Protein AF-A0A3D3GEL6-F1 (afdb_monomer_lite)

pLDDT: mean 81.82, std 19.3, range [43.28, 98.12]

Foldseek 3Di:
DDDDPPPDDPPPPPPPPPPDPDDDPPLVVVLVVLLPDDPVVSVVVLVVVCVVPVPSSVVSCVVSVD

Sequence (66 aa):
MSASSRDLNKMDVENKKEEGAIAIDGFNQVLEMLRIADPAFRESLLRRLAQRDQELARDLRRDLGL

Structure (mmCIF, N/CA/C/O backbone):
data_AF-A0A3D3GEL6-F1
#
_entry.id   AF-A0A3D3GEL6-F1
#
loop_
_atom_site.group_PDB
_atom_site.id
_atom_site.type_symbol
_atom_site.label_atom_id
_atom_site.label_alt_id
_atom_site.label_comp_id
_atom_site.label_asym_id
_atom_site.label_entity_id
_atom_site.label_seq_id
_atom_site.pdbx_PDB_ins_code
_atom_site.Cartn_x
_atom_site.Cartn_y
_atom_site.Cartn_z
_atom_site.occupancy
_atom_site.B_iso_or_equiv
_atom_site.auth_seq_id
_atom_site.auth_comp_id
_atom_site.auth_asym_id
_atom_site.auth_atom_id
_atom_site.pdbx_PDB_model_num
ATOM 1 N N . MET A 1 1 ? -19.527 26.659 67.535 1.00 43.28 1 MET A N 1
ATOM 2 C CA . MET A 1 1 ? -20.267 26.681 66.257 1.00 43.28 1 MET A CA 1
ATOM 3 C C . MET A 1 1 ? -19.228 26.778 65.151 1.00 43.28 1 MET A C 1
ATOM 5 O O . MET A 1 1 ? -18.722 27.864 64.916 1.00 43.28 1 MET A O 1
ATOM 9 N N . SER A 1 2 ? -18.803 25.645 64.584 1.00 46.56 2 SER A N 1
ATOM 10 C CA . SER A 1 2 ? -17.767 25.615 63.541 1.00 46.56 2 SER A CA 1
ATOM 11 C C . SER A 1 2 ? -18.431 25.556 62.173 1.00 46.56 2 SER A C 1
ATOM 13 O O . SER A 1 2 ? -19.178 24.620 61.894 1.00 46.56 2 SER A O 1
ATOM 15 N N . ALA A 1 3 ? -18.166 26.563 61.344 1.00 49.03 3 ALA A N 1
ATOM 16 C CA . ALA A 1 3 ? -18.542 26.570 59.941 1.00 49.03 3 ALA A CA 1
ATOM 17 C C . ALA A 1 3 ? -17.797 25.440 59.213 1.00 49.03 3 ALA A C 1
ATOM 19 O O . ALA A 1 3 ? -16.568 25.363 59.240 1.00 49.03 3 ALA A O 1
ATOM 20 N N . SER A 1 4 ? -18.561 24.528 58.617 1.00 50.34 4 SER A N 1
ATOM 21 C CA . SER A 1 4 ? -18.064 23.390 57.850 1.00 50.34 4 SER A CA 1
ATOM 22 C C . SER A 1 4 ? -17.764 23.835 56.418 1.00 50.34 4 SER A C 1
ATOM 24 O O . SER A 1 4 ? -18.643 23.799 55.566 1.00 50.34 4 SER A O 1
ATOM 26 N N . SER A 1 5 ? -16.523 24.240 56.141 1.00 58.03 5 SER A N 1
ATOM 27 C CA . SER A 1 5 ? -16.032 24.517 54.782 1.00 58.03 5 SER A CA 1
ATOM 28 C C . SER A 1 5 ? -15.736 23.216 54.027 1.00 58.03 5 SER A C 1
ATOM 30 O O . SER A 1 5 ? -14.580 22.818 53.885 1.00 58.03 5 SER A O 1
ATOM 32 N N . ARG A 1 6 ? -16.783 22.527 53.562 1.00 58.03 6 ARG A N 1
ATOM 33 C CA . ARG A 1 6 ? -16.677 21.320 52.718 1.00 58.03 6 ARG A CA 1
ATOM 34 C C . ARG A 1 6 ? -17.471 21.427 51.414 1.00 58.03 6 ARG A C 1
ATOM 36 O O . ARG A 1 6 ? -17.912 20.420 50.882 1.00 58.03 6 ARG A O 1
ATOM 43 N N . ASP A 1 7 ? -17.580 22.632 50.869 1.00 60.66 7 ASP A N 1
ATOM 44 C CA . ASP A 1 7 ? -18.224 22.873 49.576 1.00 60.66 7 ASP A CA 1
ATOM 45 C C . ASP A 1 7 ? -17.227 23.437 48.568 1.00 60.66 7 ASP A C 1
ATOM 47 O O . ASP A 1 7 ? -17.362 24.561 48.099 1.00 60.66 7 ASP A O 1
ATOM 51 N N . LEU A 1 8 ? -16.186 22.673 48.240 1.00 57.78 8 LEU A N 1
ATOM 52 C CA . LEU A 1 8 ? -15.373 22.955 47.061 1.00 57.78 8 LEU A CA 1
ATOM 53 C C . LEU A 1 8 ? -15.027 21.642 46.362 1.00 57.78 8 LEU A C 1
ATOM 55 O O . LEU A 1 8 ? -14.532 20.705 46.983 1.00 57.78 8 LEU A O 1
ATOM 59 N N . ASN A 1 9 ? -15.266 21.640 45.051 1.00 54.91 9 ASN A N 1
ATOM 60 C CA . ASN A 1 9 ? -14.943 20.611 44.064 1.00 54.91 9 ASN A CA 1
ATOM 61 C C . ASN A 1 9 ? -15.922 19.438 43.880 1.00 54.91 9 ASN A C 1
ATOM 63 O O . ASN A 1 9 ? -15.548 18.269 43.910 1.00 54.91 9 ASN A O 1
ATOM 67 N N . LYS A 1 10 ? -17.153 19.764 43.468 1.00 54.00 10 LYS A N 1
ATOM 68 C CA . LYS A 1 10 ? -17.746 19.054 42.323 1.00 54.00 10 LYS A CA 1
ATOM 69 C C . LYS A 1 10 ? -17.179 19.674 41.048 1.00 54.00 10 LYS A C 1
ATOM 71 O O . LYS A 1 10 ? -17.735 20.619 40.503 1.00 54.00 10 LYS A O 1
ATOM 76 N N . MET A 1 11 ? -16.021 19.184 40.617 1.00 52.84 11 MET A N 1
ATOM 77 C CA . MET A 1 11 ? -15.674 19.284 39.206 1.00 52.84 11 MET A CA 1
ATOM 78 C C . MET A 1 11 ? -16.571 18.274 38.502 1.00 52.84 11 MET A C 1
ATOM 80 O O . MET A 1 11 ? -16.247 17.090 38.427 1.00 52.84 11 MET A O 1
ATOM 84 N N . ASP A 1 12 ? -17.740 18.738 38.067 1.00 52.97 12 ASP A N 1
ATOM 85 C CA . ASP A 1 12 ? -18.437 18.131 36.946 1.00 52.97 12 ASP A CA 1
ATOM 86 C C . ASP A 1 12 ? -17.431 18.120 35.793 1.00 52.97 12 ASP A C 1
ATOM 88 O O . ASP A 1 12 ? -17.180 19.131 35.136 1.00 52.97 12 ASP A O 1
ATOM 92 N N . VAL A 1 13 ? -16.761 16.980 35.616 1.00 56.44 13 VAL A N 1
ATOM 93 C CA . VAL A 1 13 ? -16.004 16.681 34.406 1.00 56.44 13 VAL A CA 1
ATOM 94 C C . VAL A 1 13 ? -17.066 16.486 33.335 1.00 56.44 13 VAL A C 1
ATOM 96 O O . VAL A 1 13 ? -17.463 15.368 33.009 1.00 56.44 13 VAL A O 1
ATOM 99 N N . GLU A 1 14 ? -17.598 17.610 32.853 1.00 49.66 14 GLU A N 1
ATOM 100 C CA . GLU A 1 14 ? -18.298 17.691 31.589 1.00 49.66 14 GLU A CA 1
ATOM 101 C C . GLU A 1 14 ? -17.342 17.098 30.565 1.00 49.66 14 GLU A C 1
ATOM 103 O O . GLU A 1 14 ? -16.345 17.701 30.164 1.00 49.66 14 GLU A O 1
ATOM 108 N N . ASN A 1 15 ? 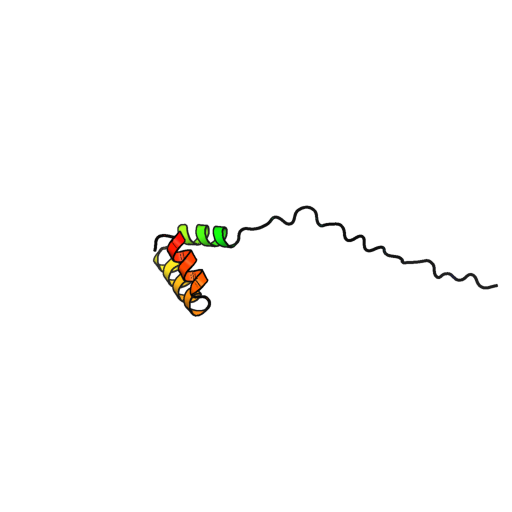-17.635 15.853 30.208 1.00 53.72 15 ASN A N 1
ATOM 109 C CA . ASN A 1 15 ? -17.078 15.160 29.073 1.00 53.72 15 ASN A CA 1
ATOM 110 C C . ASN A 1 15 ? -17.526 15.950 27.837 1.00 53.72 15 ASN A C 1
ATOM 112 O O . ASN A 1 15 ? -18.551 15.646 27.222 1.00 53.72 15 ASN A O 1
ATOM 116 N N . LYS A 1 16 ? -16.815 17.054 27.562 1.00 54.66 16 LYS A N 1
ATOM 117 C CA . LYS A 1 16 ? -16.918 17.823 26.331 1.00 54.66 16 LYS A CA 1
ATOM 118 C C . LYS A 1 16 ? -16.711 16.812 25.222 1.00 54.66 16 LYS A C 1
ATOM 120 O O . LYS A 1 16 ? -15.599 16.337 25.021 1.00 54.66 16 LYS A O 1
ATOM 125 N N . LYS A 1 17 ? -17.809 16.453 24.558 1.00 55.22 17 LYS A N 1
ATOM 126 C CA . LYS A 1 17 ? -17.792 15.697 23.312 1.00 55.22 17 LYS A CA 1
ATOM 127 C C . LYS A 1 17 ? -16.786 16.393 22.409 1.00 55.22 17 LYS A C 1
ATOM 129 O O . LYS 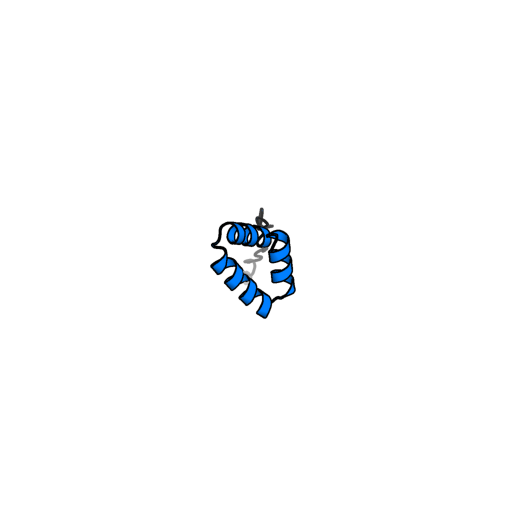A 1 17 ? -17.027 17.528 22.006 1.00 55.22 17 LYS A O 1
ATOM 134 N N . GLU A 1 18 ? -15.648 15.743 22.201 1.00 58.75 18 GLU A N 1
ATOM 135 C CA . GLU A 1 18 ? -14.586 16.234 21.339 1.00 58.75 18 GLU A CA 1
ATOM 136 C C . GLU A 1 18 ? -15.197 16.494 19.964 1.00 58.75 18 GLU A C 1
ATOM 138 O O . GLU A 1 18 ? -15.666 15.586 19.272 1.00 58.75 18 GLU A O 1
ATOM 143 N N . GLU A 1 19 ? -15.285 17.771 19.617 1.00 55.75 19 GLU A N 1
ATOM 144 C CA . GLU A 1 19 ? -15.692 18.219 18.301 1.00 55.75 19 GLU A CA 1
ATOM 145 C C . GLU A 1 19 ? -14.693 17.655 17.283 1.00 55.75 19 GLU A C 1
ATOM 147 O O . GLU A 1 19 ? -13.541 18.073 17.218 1.00 55.75 19 GLU A O 1
ATOM 152 N N . GLY A 1 20 ? -15.146 16.675 16.497 1.00 57.66 20 GLY A N 1
ATOM 153 C CA . GLY A 1 20 ? -14.550 16.320 15.212 1.00 57.66 20 GLY A CA 1
ATOM 154 C C . GLY A 1 20 ? -13.186 15.634 15.265 1.00 57.66 20 GLY A C 1
ATOM 155 O O . GLY A 1 20 ? -12.234 16.130 14.667 1.00 57.66 20 GLY A O 1
ATOM 156 N N . ALA A 1 21 ? -13.089 14.448 15.873 1.00 62.53 21 ALA A N 1
ATOM 157 C CA . ALA A 1 21 ? -11.998 13.539 15.529 1.00 62.53 21 ALA A CA 1
ATOM 158 C C . ALA A 1 21 ? -12.076 13.238 14.019 1.00 62.53 21 ALA A C 1
ATOM 160 O O . ALA A 1 21 ? -13.006 12.577 13.552 1.00 62.53 21 ALA A O 1
ATOM 161 N N . ILE A 1 22 ? -11.137 13.780 13.240 1.00 74.38 22 ILE A N 1
ATOM 162 C CA . ILE A 1 22 ? -11.057 13.524 11.801 1.00 74.38 22 ILE A CA 1
ATOM 163 C C . ILE A 1 22 ? -10.756 12.034 11.638 1.00 74.38 22 ILE A C 1
ATOM 165 O O . ILE A 1 22 ? -9.687 11.566 12.030 1.00 74.38 22 ILE A O 1
ATOM 169 N N . ALA A 1 23 ? -11.704 11.279 11.083 1.00 78.06 23 ALA A N 1
ATOM 170 C CA . ALA A 1 23 ? -11.487 9.879 10.755 1.00 78.06 23 ALA A CA 1
ATOM 171 C C . ALA A 1 23 ? -10.437 9.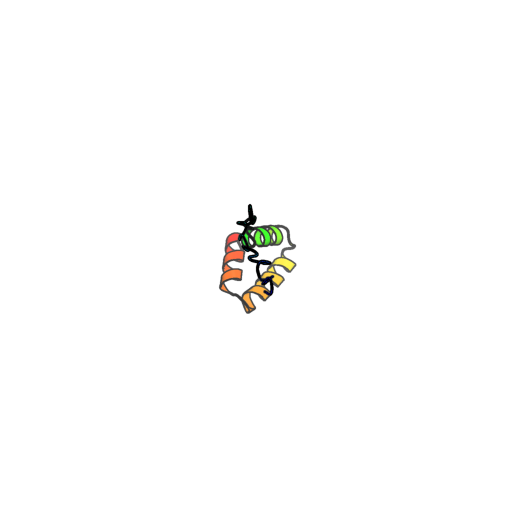798 9.638 1.00 78.06 23 ALA A C 1
ATOM 173 O O . ALA A 1 23 ? -10.693 10.200 8.503 1.00 78.06 23 ALA A O 1
ATOM 174 N N . ILE A 1 24 ? -9.238 9.326 9.980 1.00 83.75 24 ILE A N 1
ATOM 175 C CA . ILE A 1 24 ? -8.156 9.127 9.016 1.00 83.75 24 ILE A CA 1
ATOM 176 C C . ILE A 1 24 ? -8.281 7.727 8.428 1.00 83.75 24 ILE A C 1
ATOM 178 O O . ILE A 1 24 ? -8.231 6.730 9.150 1.00 83.75 24 ILE A O 1
ATOM 182 N N . ASP A 1 25 ? -8.374 7.655 7.104 1.00 91.25 25 ASP A N 1
ATOM 183 C CA . ASP A 1 25 ? -8.248 6.398 6.378 1.00 91.25 25 ASP A CA 1
ATOM 184 C C . ASP A 1 25 ? -6.765 6.052 6.182 1.00 91.25 25 ASP A C 1
ATOM 186 O O . ASP A 1 25 ? -6.135 6.382 5.173 1.00 91.25 25 ASP A O 1
ATOM 190 N N . GLY A 1 26 ? -6.187 5.407 7.196 1.00 90.94 26 GLY A N 1
ATOM 191 C CA . GLY A 1 26 ? -4.785 4.997 7.168 1.00 90.94 26 GLY A CA 1
ATOM 192 C C . GLY A 1 26 ? -4.483 3.958 6.085 1.00 90.94 26 GLY A C 1
ATOM 193 O O . GLY A 1 26 ? -3.362 3.915 5.581 1.00 90.94 26 GLY A O 1
ATOM 194 N N . PHE A 1 27 ? -5.471 3.150 5.687 1.00 93.44 27 PHE A N 1
ATOM 195 C CA . PHE A 1 27 ? -5.279 2.152 4.639 1.00 93.44 27 PHE A CA 1
ATOM 196 C C . PHE A 1 27 ? -5.067 2.831 3.287 1.00 93.44 27 PHE A C 1
ATOM 198 O O . PHE A 1 27 ? -4.056 2.581 2.628 1.00 93.44 27 PHE A O 1
ATOM 205 N N . ASN A 1 28 ? -5.963 3.748 2.911 1.00 93.81 28 ASN A N 1
ATOM 206 C CA . ASN A 1 28 ? -5.834 4.482 1.655 1.00 93.81 28 ASN A CA 1
ATOM 207 C C . ASN A 1 28 ? -4.568 5.347 1.617 1.00 93.81 28 ASN A C 1
ATOM 209 O O . ASN A 1 28 ? -3.895 5.381 0.590 1.00 93.81 28 ASN A O 1
ATOM 213 N N . GLN A 1 29 ? -4.171 5.965 2.734 1.00 93.75 29 GLN A N 1
ATOM 214 C CA . GLN A 1 29 ? -2.908 6.711 2.800 1.00 93.75 29 GLN A CA 1
ATOM 215 C C . GLN A 1 29 ? -1.685 5.827 2.525 1.00 93.75 29 GLN A C 1
ATOM 217 O O . GLN A 1 29 ? -0.796 6.202 1.757 1.00 93.75 29 GLN A O 1
ATOM 222 N N . VAL A 1 30 ? -1.632 4.633 3.123 1.00 94.06 30 VAL A N 1
ATOM 223 C CA . VAL A 1 30 ? -0.547 3.678 2.859 1.00 94.06 30 VAL A CA 1
ATOM 224 C C . VAL A 1 30 ? -0.592 3.205 1.408 1.00 94.06 30 VAL A C 1
ATOM 226 O O . VAL A 1 30 ? 0.454 3.115 0.766 1.00 94.06 30 VAL A O 1
ATOM 229 N N . LEU A 1 31 ? -1.781 2.946 0.865 1.00 95.50 31 LEU A N 1
ATOM 230 C CA . LEU A 1 31 ? -1.950 2.531 -0.524 1.00 95.50 31 LEU A CA 1
ATOM 231 C C . LEU A 1 31 ? -1.437 3.600 -1.503 1.00 95.50 31 LEU A C 1
ATOM 233 O O . LEU A 1 31 ? -0.693 3.277 -2.430 1.00 95.50 31 LEU A O 1
ATOM 237 N N . GLU A 1 32 ? -1.767 4.872 -1.281 1.00 95.50 32 GLU A N 1
ATOM 238 C CA . GLU A 1 32 ? -1.261 5.998 -2.074 1.00 95.50 32 GLU A CA 1
ATOM 239 C C . GLU A 1 32 ? 0.260 6.135 -1.979 1.00 95.50 32 GLU A C 1
ATOM 241 O O . GLU A 1 32 ? 0.935 6.258 -3.005 1.00 95.50 32 GLU A O 1
ATOM 246 N N . MET A 1 33 ? 0.818 6.025 -0.771 1.00 95.19 33 MET A N 1
ATOM 247 C CA . MET A 1 33 ? 2.266 6.033 -0.567 1.00 95.19 33 MET A CA 1
ATOM 248 C C . MET A 1 33 ? 2.947 4.888 -1.333 1.00 95.19 33 MET A C 1
ATOM 250 O O . MET A 1 33 ? 3.973 5.088 -1.984 1.00 95.19 33 MET A O 1
ATOM 254 N N . LEU A 1 34 ? 2.376 3.682 -1.300 1.00 95.75 34 LEU A N 1
ATOM 255 C CA . LEU A 1 34 ? 2.922 2.534 -2.020 1.00 95.75 34 LEU A CA 1
ATOM 256 C C . LEU A 1 34 ? 2.829 2.711 -3.538 1.00 95.75 34 LEU A C 1
ATOM 258 O O . LEU A 1 34 ? 3.743 2.277 -4.232 1.00 95.75 34 LEU A O 1
ATOM 262 N N . ARG A 1 35 ? 1.792 3.376 -4.067 1.00 95.69 35 ARG A N 1
ATOM 263 C CA . ARG A 1 35 ? 1.657 3.651 -5.512 1.00 95.69 35 ARG A CA 1
ATOM 264 C C . ARG A 1 35 ? 2.783 4.524 -6.058 1.00 95.69 35 ARG A C 1
ATOM 266 O O . ARG A 1 35 ? 3.238 4.261 -7.171 1.00 95.69 35 ARG A O 1
ATOM 273 N N . ILE A 1 36 ? 3.235 5.515 -5.288 1.00 96.12 36 ILE A N 1
ATOM 274 C CA . ILE A 1 36 ? 4.322 6.425 -5.691 1.00 96.12 36 ILE A CA 1
ATOM 275 C C . ILE A 1 36 ? 5.718 5.876 -5.377 1.00 96.12 36 ILE A C 1
ATOM 277 O O . ILE A 1 36 ? 6.702 6.335 -5.953 1.00 96.12 36 ILE A O 1
ATOM 281 N N . ALA A 1 37 ? 5.819 4.903 -4.469 1.00 94.56 37 ALA A N 1
ATOM 282 C CA . ALA A 1 37 ? 7.087 4.294 -4.096 1.00 94.56 37 ALA A CA 1
ATOM 283 C C . ALA A 1 37 ? 7.721 3.520 -5.263 1.00 94.56 37 ALA A C 1
ATOM 285 O O . ALA A 1 37 ? 7.021 2.896 -6.067 1.00 94.56 37 ALA A O 1
ATOM 286 N N . ASP A 1 38 ? 9.056 3.497 -5.294 1.00 96.81 38 ASP A N 1
ATOM 287 C CA . ASP A 1 38 ? 9.833 2.672 -6.222 1.00 96.81 38 ASP A CA 1
ATOM 288 C C . ASP A 1 38 ? 9.361 1.197 -6.196 1.00 96.81 38 ASP A C 1
ATOM 290 O O . ASP A 1 38 ? 9.122 0.658 -5.107 1.00 96.81 38 ASP A O 1
ATOM 294 N N . PRO A 1 39 ? 9.220 0.522 -7.356 1.00 96.25 39 PRO A N 1
ATOM 295 C CA . PRO A 1 39 ? 8.702 -0.844 -7.413 1.00 96.25 39 PRO A CA 1
ATOM 296 C C . PRO A 1 39 ? 9.487 -1.860 -6.573 1.00 96.25 39 PRO A C 1
ATOM 298 O O . PRO A 1 39 ? 8.877 -2.713 -5.924 1.00 96.25 39 PRO A O 1
ATOM 301 N N . ALA A 1 40 ? 10.821 -1.773 -6.538 1.00 95.75 40 ALA A N 1
ATOM 302 C CA . ALA A 1 40 ? 11.639 -2.716 -5.779 1.00 95.75 40 ALA A CA 1
ATOM 303 C C . ALA A 1 40 ? 11.487 -2.482 -4.271 1.00 95.75 40 ALA A C 1
ATOM 305 O O . ALA A 1 40 ? 11.345 -3.435 -3.496 1.00 95.75 40 ALA A O 1
ATOM 306 N N . PHE A 1 41 ? 11.449 -1.216 -3.850 1.00 95.69 41 PHE A N 1
ATOM 307 C CA . PHE A 1 41 ? 11.187 -0.872 -2.456 1.00 95.69 41 PHE A CA 1
ATOM 308 C C . PHE A 1 41 ? 9.791 -1.324 -2.009 1.00 95.69 41 PHE A C 1
ATOM 310 O O . PHE A 1 41 ? 9.667 -1.985 -0.974 1.00 95.69 41 PHE A O 1
ATOM 317 N N . ARG A 1 42 ? 8.761 -1.047 -2.815 1.00 96.81 42 ARG A N 1
ATOM 318 C CA . ARG A 1 42 ? 7.368 -1.451 -2.573 1.00 96.81 42 ARG A CA 1
ATOM 319 C C . ARG A 1 42 ? 7.244 -2.953 -2.341 1.00 96.81 42 ARG A C 1
ATOM 321 O O . ARG A 1 42 ? 6.677 -3.365 -1.331 1.00 96.81 42 ARG A O 1
ATOM 328 N N . GLU A 1 43 ? 7.821 -3.769 -3.221 1.00 96.44 43 GLU A N 1
ATOM 329 C CA . GLU A 1 43 ? 7.771 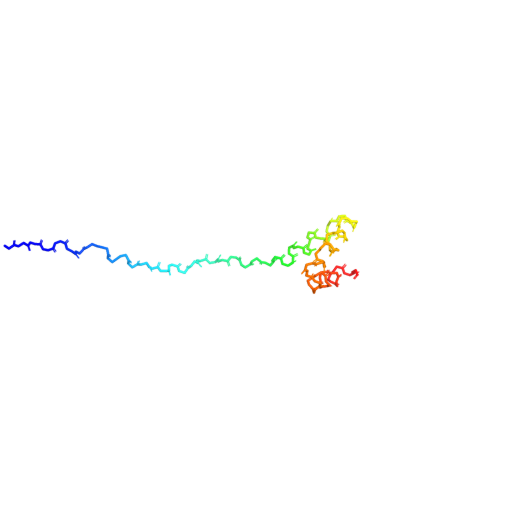-5.227 -3.078 1.00 96.44 43 GLU A CA 1
ATOM 330 C C . GLU A 1 43 ? 8.543 -5.705 -1.844 1.00 96.44 43 GLU A C 1
ATOM 332 O O . GLU A 1 43 ? 8.080 -6.590 -1.123 1.00 96.44 43 GLU A O 1
ATOM 337 N N . SER A 1 44 ? 9.687 -5.085 -1.530 1.00 97.19 44 SER A N 1
ATOM 338 C CA . SER A 1 44 ? 10.430 -5.414 -0.307 1.00 97.19 44 SER A CA 1
ATOM 339 C C . SER A 1 44 ? 9.597 -5.158 0.957 1.00 97.19 44 SER A C 1
ATOM 341 O O . SER A 1 44 ? 9.639 -5.952 1.901 1.00 97.19 44 SER A O 1
ATOM 343 N N . LEU A 1 45 ? 8.801 -4.086 0.957 1.00 96.31 45 LEU A N 1
ATOM 344 C CA . LEU A 1 45 ? 7.975 -3.669 2.083 1.00 96.31 45 LEU A CA 1
ATOM 345 C C . LEU A 1 45 ? 6.742 -4.568 2.219 1.00 96.31 45 LEU A C 1
ATOM 347 O O . LEU A 1 45 ? 6.481 -5.074 3.309 1.00 96.31 45 LEU A O 1
ATOM 351 N N . LEU A 1 46 ? 6.063 -4.869 1.108 1.00 97.06 46 LEU A N 1
ATOM 352 C CA . LEU A 1 46 ? 4.945 -5.818 1.066 1.00 97.06 46 LEU A CA 1
ATOM 353 C C . LEU A 1 46 ? 5.373 -7.232 1.470 1.00 97.06 46 LEU A C 1
ATOM 355 O O . LEU A 1 46 ? 4.654 -7.909 2.202 1.00 97.06 46 LEU A O 1
ATOM 359 N N . ARG A 1 47 ? 6.566 -7.680 1.062 1.00 97.56 47 ARG A N 1
ATOM 360 C CA . ARG A 1 47 ? 7.111 -8.976 1.483 1.00 97.56 47 ARG A CA 1
ATOM 361 C C . ARG A 1 47 ? 7.351 -9.027 2.990 1.00 97.56 47 ARG A C 1
ATOM 363 O O . ARG A 1 47 ? 7.021 -10.033 3.609 1.00 97.56 47 ARG A O 1
ATOM 370 N N . ARG A 1 48 ? 7.913 -7.968 3.582 1.00 97.62 48 ARG A N 1
ATOM 371 C CA . ARG A 1 48 ? 8.100 -7.882 5.042 1.00 97.62 48 ARG A CA 1
ATOM 372 C C . ARG A 1 48 ? 6.762 -7.820 5.772 1.00 97.62 48 ARG A C 1
ATOM 374 O O . ARG A 1 48 ? 6.604 -8.490 6.785 1.00 97.62 48 ARG A O 1
ATOM 381 N N . LEU A 1 49 ? 5.796 -7.071 5.243 1.00 96.88 49 LEU A N 1
ATOM 382 C CA . LEU A 1 49 ? 4.451 -7.001 5.807 1.00 96.88 49 LEU A 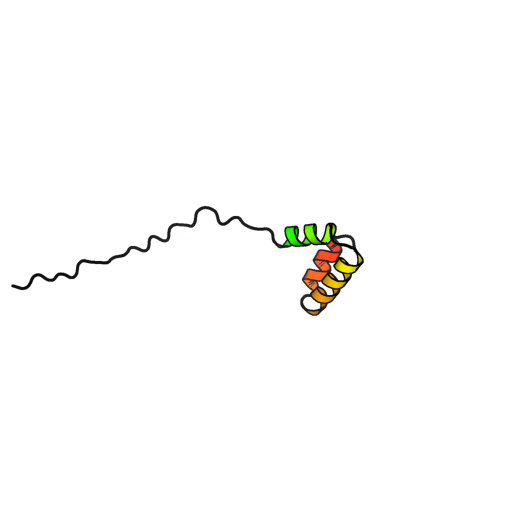CA 1
ATOM 383 C C . LEU A 1 49 ? 3.784 -8.378 5.812 1.00 96.88 49 LEU A C 1
ATOM 385 O O . LEU A 1 49 ? 3.290 -8.796 6.851 1.00 96.88 49 LEU A O 1
ATOM 389 N N . ALA A 1 50 ? 3.875 -9.122 4.707 1.00 97.56 50 ALA A N 1
ATOM 390 C CA . ALA A 1 50 ? 3.284 -10.453 4.574 1.00 97.56 50 ALA A CA 1
ATOM 391 C C . ALA A 1 50 ? 3.813 -11.478 5.593 1.00 97.56 50 ALA A C 1
ATOM 393 O O . ALA A 1 50 ? 3.131 -12.456 5.876 1.00 97.56 50 ALA A O 1
ATOM 394 N N . GLN A 1 51 ? 5.014 -11.270 6.149 1.00 98.12 51 GLN A N 1
ATOM 395 C CA . GLN A 1 51 ? 5.556 -12.127 7.213 1.00 98.12 51 GLN A CA 1
ATOM 396 C C . GLN A 1 51 ? 4.834 -11.934 8.551 1.00 98.12 51 GLN A C 1
ATOM 398 O O . GLN A 1 51 ? 4.871 -12.825 9.395 1.00 98.12 51 GLN A O 1
ATOM 403 N N . ARG A 1 52 ? 4.214 -10.769 8.761 1.00 97.12 52 ARG A N 1
ATOM 404 C CA . ARG A 1 52 ? 3.496 -10.420 9.990 1.00 97.12 52 ARG A CA 1
ATOM 405 C C . ARG A 1 52 ? 1.984 -10.465 9.801 1.00 97.12 52 ARG A C 1
ATOM 407 O O . ARG A 1 52 ? 1.282 -10.911 10.699 1.00 97.12 52 ARG A O 1
ATOM 414 N N . ASP A 1 53 ? 1.512 -9.998 8.655 1.00 97.56 53 ASP A N 1
ATOM 415 C CA . ASP A 1 53 ? 0.108 -9.956 8.280 1.00 97.56 53 ASP A CA 1
ATOM 416 C C . ASP A 1 53 ? -0.030 -10.265 6.786 1.00 97.56 53 ASP A C 1
ATOM 418 O O . ASP A 1 53 ? 0.196 -9.428 5.904 1.00 97.56 53 ASP A O 1
ATOM 422 N N . GLN A 1 54 ? -0.348 -11.525 6.509 1.00 97.50 54 GLN A N 1
ATOM 423 C CA . GLN A 1 54 ? -0.475 -12.024 5.149 1.00 97.50 54 GLN A CA 1
ATOM 424 C C . GLN A 1 54 ? -1.748 -11.514 4.465 1.00 97.50 54 GLN A C 1
ATOM 426 O O . GLN A 1 54 ? -1.744 -11.331 3.246 1.00 97.50 54 GLN A O 1
ATOM 431 N N . GLU A 1 55 ? -2.821 -11.289 5.223 1.00 97.69 55 GLU A N 1
ATOM 432 C CA . GLU A 1 55 ? -4.103 -10.841 4.685 1.00 97.69 55 GLU A CA 1
ATOM 433 C C . GLU A 1 55 ? -4.006 -9.387 4.230 1.00 97.69 55 GLU A C 1
ATOM 435 O O . GLU A 1 55 ? -4.264 -9.098 3.059 1.00 97.69 55 GLU A O 1
ATOM 440 N N . LEU A 1 56 ? -3.481 -8.508 5.088 1.00 95.94 56 LEU A N 1
ATOM 441 C CA . LEU A 1 56 ? -3.285 -7.101 4.755 1.00 95.94 56 LEU A CA 1
ATOM 442 C C . LEU A 1 56 ? -2.343 -6.920 3.557 1.00 95.94 56 LEU A C 1
ATOM 444 O O . LEU A 1 56 ? -2.611 -6.128 2.654 1.00 95.94 56 LEU A O 1
ATOM 448 N N . ALA A 1 57 ? -1.244 -7.677 3.508 1.00 97.19 57 ALA A N 1
ATOM 449 C CA . ALA A 1 57 ? -0.328 -7.626 2.372 1.00 97.19 57 ALA A CA 1
ATOM 450 C C . ALA A 1 57 ? -0.988 -8.100 1.066 1.00 97.19 57 ALA A C 1
ATOM 452 O O . ALA A 1 57 ? -0.692 -7.563 -0.004 1.00 97.19 57 ALA A O 1
ATOM 453 N N . ARG A 1 58 ? -1.875 -9.101 1.135 1.00 97.19 58 ARG A N 1
ATOM 454 C CA . ARG A 1 58 ? -2.632 -9.585 -0.026 1.00 97.19 58 ARG A CA 1
ATOM 455 C C . ARG A 1 58 ? -3.626 -8.533 -0.512 1.00 97.19 58 ARG A C 1
ATOM 457 O O . ARG A 1 58 ? -3.720 -8.321 -1.718 1.00 97.19 58 ARG A O 1
ATOM 464 N N . ASP A 1 59 ? -4.329 -7.877 0.403 1.00 97.44 59 ASP A N 1
ATOM 465 C CA . ASP A 1 59 ? -5.295 -6.832 0.067 1.00 97.44 59 ASP A CA 1
ATOM 466 C C . ASP A 1 59 ? -4.613 -5.627 -0.587 1.00 97.44 59 ASP A C 1
ATOM 468 O O . ASP A 1 59 ? -5.029 -5.198 -1.661 1.00 97.44 59 ASP A O 1
ATOM 472 N N . LEU A 1 60 ? -3.484 -5.174 -0.033 1.00 96.12 60 LEU A N 1
ATOM 473 C CA . LEU A 1 60 ? -2.682 -4.111 -0.644 1.00 96.12 60 LEU A CA 1
ATOM 474 C C . LEU A 1 60 ? -2.175 -4.494 -2.040 1.00 96.12 60 LEU A C 1
ATOM 476 O O . LEU A 1 60 ? -2.223 -3.668 -2.947 1.00 96.12 60 LEU A O 1
ATOM 480 N N . ARG A 1 61 ? -1.701 -5.732 -2.246 1.00 96.69 61 ARG A N 1
ATOM 481 C CA . ARG A 1 61 ? -1.265 -6.195 -3.578 1.00 96.69 61 ARG A CA 1
ATOM 482 C C . ARG A 1 61 ? -2.403 -6.171 -4.592 1.00 96.69 61 ARG A C 1
ATOM 484 O O . ARG A 1 61 ? -2.222 -5.626 -5.678 1.00 96.69 61 ARG A O 1
ATOM 491 N N . ARG A 1 62 ? -3.580 -6.678 -4.212 1.00 97.19 62 ARG A N 1
ATOM 492 C CA . ARG A 1 62 ? -4.780 -6.654 -5.058 1.00 97.19 62 ARG A CA 1
ATOM 493 C C . ARG A 1 62 ? -5.128 -5.225 -5.481 1.00 97.19 62 ARG A C 1
ATOM 495 O O . ARG A 1 62 ? -5.318 -4.981 -6.668 1.00 97.19 62 ARG A O 1
ATOM 502 N N . ASP A 1 63 ? -5.148 -4.285 -4.539 1.00 96.69 63 ASP A N 1
ATOM 503 C CA . ASP A 1 63 ? -5.540 -2.893 -4.807 1.00 96.69 63 ASP A CA 1
ATOM 504 C C . ASP A 1 63 ? -4.444 -2.077 -5.531 1.00 96.69 63 ASP A C 1
ATOM 506 O O . ASP A 1 63 ? -4.704 -0.997 -6.078 1.00 96.69 63 ASP A O 1
ATOM 510 N N . LEU A 1 64 ? -3.212 -2.600 -5.561 1.00 93.69 64 LEU A N 1
ATOM 511 C CA . LEU A 1 64 ? -2.096 -2.115 -6.380 1.00 93.69 64 LEU A CA 1
ATOM 512 C C . LEU A 1 64 ? -2.040 -2.759 -7.777 1.00 93.69 64 LEU A C 1
ATOM 514 O O . LEU A 1 64 ? -1.269 -2.280 -8.609 1.00 93.69 64 LEU A O 1
ATOM 518 N N . GLY A 1 65 ? -2.832 -3.804 -8.045 1.00 93.62 65 GLY A 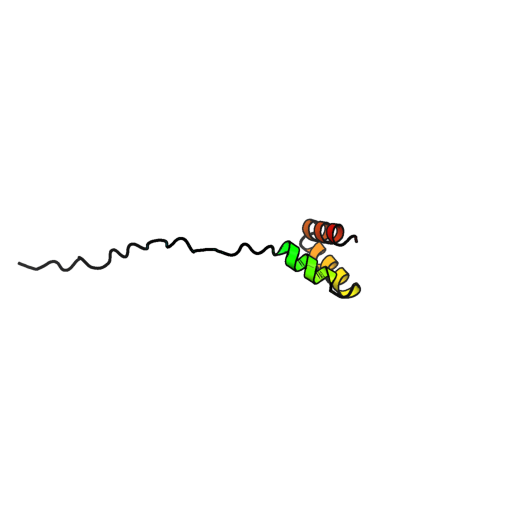N 1
ATOM 519 C CA . GLY A 1 65 ? -2.812 -4.552 -9.307 1.00 93.62 65 GLY A CA 1
ATOM 520 C C . GLY A 1 65 ? -1.572 -5.436 -9.493 1.00 93.62 65 GLY A C 1
ATOM 521 O O . GLY A 1 65 ? -1.118 -5.599 -10.625 1.00 93.62 65 GLY A O 1
ATOM 522 N N . LEU A 1 66 ? -1.010 -5.947 -8.390 1.00 88.00 66 LEU A N 1
ATOM 523 C CA . LEU A 1 66 ? 0.186 -6.802 -8.341 1.00 88.00 66 LEU A CA 1
ATOM 524 C C . LEU A 1 66 ? -0.150 -8.282 -8.127 1.00 88.00 66 LEU A C 1
ATOM 526 O O . LEU A 1 66 ? -1.115 -8.572 -7.382 1.00 88.00 66 LEU A O 1
#

Secondary structure (DSSP, 8-state):
------------------TT-----HHHHHHHHHHHS-HHHHHHHHHHHHTT-HHHHHHHHHHHT-

Radius of gyration: 25.59 Å; chains: 1; bounding box: 32×39×76 Å